Protein AF-E4XVL6-F1 (afdb_monomer_lite)

Secondary structure (DSSP, 8-state):
--GGGS---TT-TTHHHHHHHHHHHHHHHHHHHHTSTT-HHHHHHHHHHHHHHHHTSBTSTTBTTTTTT---GGGTS-----EEEE--GGGGGGTEEEEEETTTTEEEEEE-B---STTT--TTEEEEEETTEEEEEE-SS-TTEEEEEETTEEEEEEEE--

Sequence (162 aa):
MSLELLNFNLRCVDGDVGQLCADQCQTKLEECTSTCDGSPSCNSRCNGEWLDCLTVCPCYSGCPEGCQGCPNPICGDNSAKKHLFVIDERMGDYNKGMHWNSETEEIQFRNINYNYSWQYDIEDTCYAMMNGEHYLLGGWYNRNAVAKIEDCAVKKQDVVLE

Radius of gyration: 19.47 Å; chains: 1; bounding box: 43×32×52 Å

Foldseek 3Di:
DDPVVWQQQPPAPQSLLLVVQLVVLVVQLVVQVVPCPPPPVSNVVSVVSSSVSNCLGARTVVHVNGLVPRPDVSSVPPPPFDWDWADDVVCQVVQWIWTATPVVRDIDTDGAHAVDDPVSAQAPWDWDDDPNWIWTAAHPNGGFWIWTGDPSYTGTDPDTHD

Organism: Oikopleura dioica (NCBI:txid34765)

pLDDT: mean 83.89, std 11.56, range [39.34, 97.44]

Structure (mmCIF, N/CA/C/O backbone):
data_AF-E4XVL6-F1
#
_entry.id   AF-E4XVL6-F1
#
loop_
_atom_site.group_PDB
_atom_site.id
_atom_site.type_symbol
_atom_site.label_atom_id
_atom_site.label_alt_id
_atom_site.label_comp_id
_atom_site.label_asym_id
_atom_site.label_entity_id
_atom_site.label_seq_id
_atom_site.pdbx_PDB_ins_code
_atom_site.Cartn_x
_atom_site.Cartn_y
_atom_site.Cartn_z
_atom_site.occupancy
_atom_site.B_iso_or_equiv
_atom_site.auth_seq_id
_atom_site.auth_comp_id
_atom_site.auth_asym_id
_atom_site.auth_atom_id
_atom_site.pdbx_PDB_model_num
ATOM 1 N N . MET A 1 1 ? 4.893 -3.659 20.145 1.00 39.34 1 MET A N 1
ATOM 2 C CA . MET A 1 1 ? 4.074 -4.760 20.694 1.00 39.34 1 MET A CA 1
ATOM 3 C C . MET A 1 1 ? 3.732 -5.639 19.506 1.00 39.34 1 MET A C 1
ATOM 5 O O . MET A 1 1 ? 3.155 -5.110 18.567 1.00 39.34 1 MET A O 1
ATOM 9 N N . SER A 1 2 ? 4.275 -6.861 19.435 1.00 39.56 2 SER A N 1
ATOM 10 C CA . SER A 1 2 ? 4.248 -7.657 18.200 1.00 39.56 2 SER A CA 1
ATOM 11 C C . SER A 1 2 ? 2.824 -8.117 17.874 1.00 39.56 2 SER A C 1
ATOM 13 O O . SER A 1 2 ? 2.063 -8.504 18.760 1.00 39.56 2 SER A O 1
ATOM 15 N N . LEU A 1 3 ? 2.485 -8.086 16.584 1.00 45.97 3 LEU A N 1
ATOM 16 C CA . LEU A 1 3 ? 1.251 -8.626 15.996 1.00 45.97 3 LEU A CA 1
ATOM 17 C C . LEU A 1 3 ? 1.049 -10.135 16.260 1.00 45.97 3 LEU A C 1
ATOM 19 O O . LEU A 1 3 ? 0.000 -10.685 15.944 1.00 45.97 3 LEU A O 1
ATOM 23 N N . GLU A 1 4 ? 2.022 -10.807 16.878 1.00 48.47 4 GLU A N 1
ATOM 24 C CA . GLU A 1 4 ? 2.004 -12.242 17.178 1.00 48.47 4 GLU A CA 1
ATOM 25 C C . GLU A 1 4 ? 0.980 -12.632 18.259 1.00 48.47 4 GLU A C 1
ATOM 27 O O . GLU A 1 4 ? 0.633 -13.804 18.366 1.00 48.47 4 GLU A O 1
ATOM 32 N N . LEU A 1 5 ? 0.456 -11.680 19.043 1.00 47.47 5 LEU A N 1
ATOM 33 C CA . LEU A 1 5 ? -0.556 -11.961 20.077 1.00 47.47 5 LEU A CA 1
ATOM 34 C C . LEU A 1 5 ? -2.006 -11.923 19.566 1.00 47.47 5 LEU A C 1
ATOM 36 O O . LEU A 1 5 ? -2.922 -12.264 20.310 1.00 47.47 5 LEU A O 1
ATOM 40 N N . LEU A 1 6 ? -2.227 -11.536 18.309 1.00 57.97 6 LEU A N 1
ATOM 41 C CA . LEU A 1 6 ? -3.559 -11.304 17.747 1.00 57.97 6 LEU A CA 1
ATOM 42 C C . LEU A 1 6 ? -3.920 -12.286 16.628 1.00 57.97 6 LEU A C 1
ATOM 44 O O . LEU A 1 6 ? -4.647 -11.906 15.729 1.00 57.97 6 LEU A O 1
ATOM 48 N N . ASN A 1 7 ? -3.435 -13.537 16.684 1.00 68.25 7 ASN A N 1
ATOM 49 C CA . ASN A 1 7 ? -3.919 -14.702 15.911 1.00 68.25 7 ASN A CA 1
ATOM 50 C C . ASN A 1 7 ? -4.434 -14.402 14.486 1.00 68.25 7 ASN A C 1
ATOM 52 O O . ASN A 1 7 ? -5.458 -14.944 14.068 1.00 68.25 7 ASN A O 1
ATOM 56 N N . PHE A 1 8 ? -3.740 -13.540 13.742 1.00 75.12 8 PHE A N 1
ATOM 57 C CA . PHE A 1 8 ? -4.130 -13.218 12.381 1.00 75.12 8 PHE A CA 1
ATOM 58 C C . PHE A 1 8 ? -3.852 -14.435 11.506 1.00 75.12 8 PHE A C 1
ATOM 60 O O . PHE A 1 8 ? -2.713 -14.907 11.410 1.00 75.12 8 PHE A O 1
ATOM 67 N N . ASN A 1 9 ? -4.894 -14.974 10.881 1.00 73.69 9 ASN A N 1
ATOM 68 C CA . ASN A 1 9 ? -4.742 -16.121 10.006 1.00 73.69 9 ASN A CA 1
ATOM 69 C C . ASN A 1 9 ? -4.299 -15.664 8.610 1.00 73.69 9 ASN A C 1
ATOM 71 O O . ASN A 1 9 ? -5.123 -15.353 7.753 1.00 73.69 9 ASN A O 1
ATOM 75 N N . LEU A 1 10 ? -2.986 -15.714 8.361 1.00 67.75 10 LEU A N 1
ATOM 76 C CA . LEU A 1 10 ? -2.362 -15.352 7.079 1.00 67.75 10 LEU A CA 1
ATOM 77 C C . LEU A 1 10 ? -2.866 -16.182 5.873 1.00 67.75 10 LEU A C 1
ATOM 79 O O . LEU A 1 10 ? -2.568 -15.853 4.731 1.00 67.75 10 LEU A O 1
ATOM 83 N N . ARG A 1 11 ? -3.580 -17.292 6.109 1.00 78.81 11 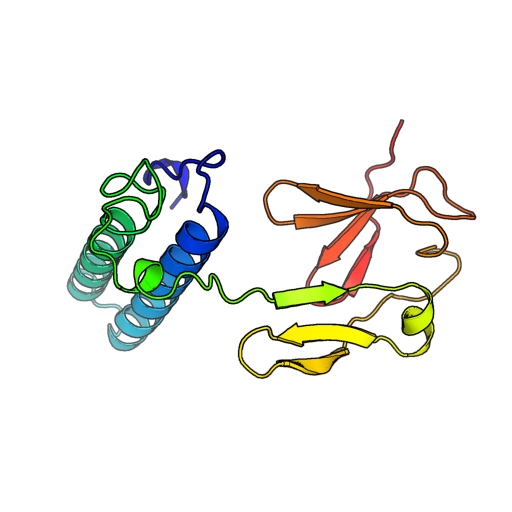ARG A N 1
ATOM 84 C CA . ARG A 1 11 ? -4.153 -18.168 5.069 1.00 78.81 11 ARG A CA 1
ATOM 85 C C . ARG A 1 11 ? -5.672 -18.046 4.943 1.00 78.81 11 ARG A C 1
ATOM 87 O O . ARG A 1 11 ? -6.287 -18.842 4.237 1.00 78.81 11 ARG A O 1
ATOM 94 N N . CYS A 1 12 ? -6.277 -17.110 5.661 1.00 84.31 12 CYS A N 1
ATOM 95 C CA . CYS A 1 12 ? -7.706 -16.858 5.605 1.00 84.31 12 CYS A CA 1
ATOM 96 C C . CYS A 1 12 ? -8.119 -16.305 4.235 1.00 84.31 12 CYS A C 1
ATOM 98 O O . CYS A 1 12 ? -7.386 -15.522 3.631 1.00 84.31 12 CYS A O 1
ATOM 100 N N . VAL A 1 13 ? -9.298 -16.713 3.755 1.00 84.00 13 VAL A N 1
ATOM 101 C CA . VAL A 1 13 ? -9.808 -16.347 2.423 1.00 84.00 13 VAL A CA 1
ATOM 102 C C . VAL A 1 13 ? -10.047 -14.842 2.271 1.00 84.00 13 VAL A C 1
ATOM 104 O O . VAL A 1 13 ? -9.772 -14.299 1.209 1.00 84.00 13 VAL A O 1
ATOM 107 N N . ASP A 1 14 ? -10.465 -14.179 3.351 1.00 85.88 14 ASP A N 1
ATOM 108 C CA . ASP A 1 14 ? -10.723 -12.735 3.410 1.00 85.88 14 ASP A CA 1
ATOM 109 C C . ASP A 1 14 ? -9.586 -11.994 4.136 1.00 85.88 14 ASP A C 1
ATOM 111 O O . ASP A 1 14 ? -9.817 -11.054 4.898 1.00 85.88 14 ASP A O 1
ATOM 115 N N . GLY A 1 15 ? -8.343 -12.465 3.980 1.00 83.12 15 GLY A N 1
ATOM 116 C CA . GLY A 1 15 ? -7.182 -11.912 4.685 1.00 83.12 15 GLY A CA 1
ATOM 117 C C . GLY A 1 15 ? -6.924 -10.434 4.374 1.00 83.12 15 GLY A C 1
ATOM 118 O O . GLY A 1 15 ? -6.510 -9.688 5.257 1.00 83.12 15 GLY A O 1
ATOM 119 N N . ASP A 1 16 ? -7.223 -9.991 3.152 1.00 79.25 16 ASP A N 1
ATOM 120 C CA . ASP A 1 16 ? -7.171 -8.587 2.731 1.00 79.25 16 ASP A CA 1
ATOM 121 C C . ASP A 1 16 ? -8.235 -7.730 3.437 1.00 79.25 16 ASP A C 1
ATOM 123 O O . ASP A 1 16 ? -7.929 -6.640 3.923 1.00 79.25 16 ASP A O 1
ATOM 127 N N . VAL A 1 17 ? -9.462 -8.241 3.576 1.00 84.06 17 VAL A N 1
ATOM 128 C CA . VAL A 1 17 ? -10.528 -7.604 4.367 1.00 84.06 17 VAL A CA 1
ATOM 129 C C . VAL A 1 17 ? -10.149 -7.553 5.848 1.00 84.06 17 VAL A C 1
ATOM 131 O O . VAL A 1 17 ? -10.335 -6.530 6.509 1.00 84.06 17 VAL A O 1
ATOM 134 N N . GLY A 1 18 ? -9.592 -8.645 6.375 1.00 87.69 18 GLY A N 1
ATOM 135 C CA . GLY A 1 18 ? -9.091 -8.723 7.743 1.00 87.69 18 GLY A CA 1
ATOM 136 C C . GLY A 1 18 ? -8.008 -7.683 8.022 1.00 87.69 18 GLY A C 1
ATOM 137 O O . GLY A 1 18 ? -8.088 -6.975 9.026 1.00 87.69 18 GLY A O 1
ATOM 138 N N . GLN A 1 19 ? -7.050 -7.524 7.104 1.00 84.19 19 GLN A N 1
ATOM 139 C CA . GLN A 1 19 ? -6.002 -6.509 7.211 1.00 84.19 19 GLN A CA 1
ATOM 140 C C . GLN A 1 19 ? -6.576 -5.089 7.134 1.00 84.19 19 GLN A C 1
ATOM 142 O O . GLN A 1 19 ? -6.239 -4.254 7.967 1.00 84.19 19 GLN A O 1
ATOM 147 N N . LEU A 1 20 ? -7.507 -4.824 6.211 1.00 84.00 20 LEU A N 1
ATOM 148 C CA . LEU A 1 20 ? -8.187 -3.528 6.128 1.00 84.00 20 LEU A CA 1
ATOM 149 C C . LEU A 1 20 ? -8.924 -3.185 7.434 1.00 84.00 20 LEU A C 1
ATOM 151 O O . LEU A 1 20 ? -8.908 -2.038 7.881 1.00 84.00 20 LEU A O 1
ATOM 155 N N . CYS A 1 21 ? -9.558 -4.175 8.066 1.00 89.56 21 CYS A N 1
ATOM 156 C CA . CYS A 1 21 ? -10.186 -4.015 9.376 1.00 89.56 21 CYS A CA 1
ATOM 157 C C . CYS A 1 21 ? -9.152 -3.676 10.461 1.00 89.56 21 CYS A C 1
ATOM 159 O O . CYS A 1 21 ? -9.366 -2.759 11.256 1.00 89.56 21 CYS 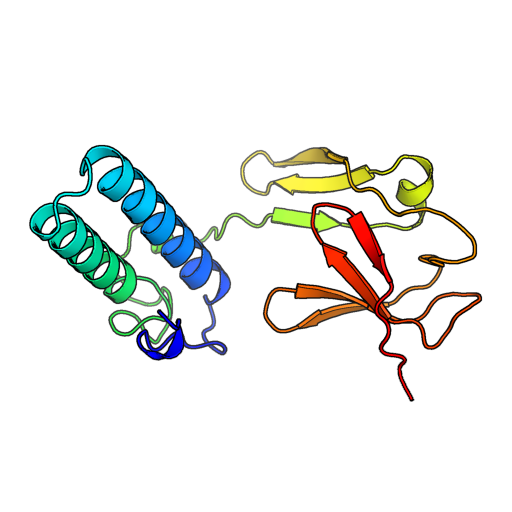A O 1
ATOM 161 N N . ALA A 1 22 ? -8.007 -4.363 10.459 1.00 90.00 22 ALA A N 1
ATOM 162 C CA . ALA A 1 22 ? -6.925 -4.114 11.403 1.00 90.00 22 ALA A CA 1
ATOM 163 C C . ALA A 1 22 ? -6.326 -2.708 11.262 1.00 90.00 22 ALA A C 1
ATOM 165 O O . ALA A 1 22 ? -6.101 -2.040 12.274 1.00 90.00 22 ALA A O 1
ATOM 166 N N . ASP A 1 23 ? -6.155 -2.227 10.031 1.00 84.50 23 ASP A N 1
ATOM 167 C CA . ASP A 1 23 ? -5.681 -0.873 9.749 1.00 84.50 23 ASP A CA 1
ATOM 168 C C . ASP A 1 23 ? -6.674 0.178 10.278 1.00 84.50 23 ASP A C 1
ATOM 170 O O . ASP A 1 23 ? -6.272 1.146 10.922 1.00 84.50 23 ASP A O 1
ATOM 174 N N . GLN A 1 24 ? -7.987 -0.042 10.119 1.00 88.75 24 GLN A N 1
ATOM 175 C CA . GLN A 1 24 ? -9.007 0.837 10.710 1.00 88.75 24 GLN A CA 1
ATOM 176 C C . GLN A 1 24 ? -8.978 0.827 12.245 1.00 88.75 24 GLN A C 1
ATOM 178 O O . GLN A 1 24 ? -9.170 1.871 12.874 1.00 88.75 24 GLN A O 1
ATOM 183 N N . CYS A 1 25 ? -8.744 -0.333 12.868 1.00 93.38 25 CYS A N 1
ATOM 184 C CA . CYS A 1 25 ? -8.559 -0.416 14.317 1.00 93.38 25 CYS A CA 1
ATOM 185 C C . CYS A 1 25 ? -7.307 0.358 14.760 1.00 93.38 25 CYS A C 1
ATOM 187 O O . CYS A 1 25 ? -7.345 1.048 15.779 1.00 93.38 25 CYS A O 1
ATOM 189 N N . GLN A 1 26 ? -6.220 0.284 13.989 1.00 91.62 26 GLN A N 1
ATOM 190 C CA . GLN A 1 26 ? -4.983 1.016 14.250 1.00 91.62 26 GLN A CA 1
ATOM 191 C C . GLN A 1 26 ? -5.180 2.536 14.139 1.00 91.62 26 GLN A C 1
ATOM 193 O O . GLN A 1 26 ? -4.781 3.263 15.046 1.00 91.62 26 GLN A O 1
ATOM 198 N N . THR A 1 27 ? -5.875 3.025 13.106 1.00 89.44 27 THR A N 1
ATOM 199 C CA . THR A 1 27 ? -6.217 4.455 12.989 1.00 89.44 27 THR A CA 1
ATOM 200 C C . THR A 1 27 ? -7.018 4.942 14.199 1.00 89.44 27 THR A C 1
ATOM 202 O O . THR A 1 27 ? -6.694 5.978 14.775 1.00 89.44 27 THR A O 1
ATOM 205 N N . LYS A 1 28 ? -8.009 4.169 14.666 1.00 93.94 28 LYS A N 1
ATOM 206 C CA . LYS A 1 28 ? -8.779 4.517 15.876 1.00 93.94 28 LYS A CA 1
ATOM 207 C C . LYS A 1 28 ? -7.914 4.559 17.136 1.00 93.94 28 LYS A C 1
ATOM 209 O O . LYS A 1 28 ? -8.132 5.411 17.997 1.00 93.94 28 LYS A O 1
ATOM 214 N N . LEU A 1 29 ? -6.940 3.655 17.262 1.00 95.44 29 LEU A N 1
ATOM 215 C CA . LEU A 1 29 ? -5.988 3.663 18.374 1.00 95.44 29 LEU A CA 1
ATOM 216 C C . LEU A 1 29 ? -5.143 4.942 18.366 1.00 95.44 29 LEU A C 1
ATOM 218 O O . LEU A 1 29 ? -4.974 5.575 19.409 1.00 95.44 29 LEU A O 1
ATOM 222 N N . GLU A 1 30 ? -4.628 5.336 17.204 1.00 93.12 30 GLU A N 1
ATOM 223 C CA . GLU A 1 30 ? -3.842 6.562 17.031 1.00 93.12 30 GLU A CA 1
ATOM 224 C C . GLU A 1 30 ? -4.671 7.808 17.352 1.00 93.12 30 GLU A C 1
ATOM 226 O O . GLU A 1 30 ? -4.241 8.656 18.135 1.00 93.12 30 GLU A O 1
ATOM 231 N N . GLU A 1 31 ? -5.903 7.878 16.846 1.00 94.94 31 GLU A N 1
ATOM 232 C CA . GLU A 1 31 ? -6.839 8.959 17.157 1.00 94.94 31 GLU A CA 1
ATOM 233 C C . GLU A 1 31 ? -7.136 9.027 18.662 1.00 94.94 31 GLU A C 1
ATOM 235 O O . GLU A 1 31 ? -7.003 10.090 19.271 1.00 94.94 31 GLU A O 1
ATOM 240 N N . CYS A 1 32 ? -7.456 7.894 19.295 1.00 96.75 32 CYS A N 1
ATOM 241 C CA . CYS A 1 32 ? -7.727 7.822 20.731 1.00 96.75 32 CYS A CA 1
ATOM 242 C C . CYS A 1 32 ? -6.519 8.283 21.555 1.00 96.75 32 CYS A C 1
ATOM 244 O O . CYS A 1 32 ? -6.637 9.163 22.412 1.00 96.75 32 CYS A O 1
ATOM 246 N N . THR A 1 33 ? -5.336 7.739 21.263 1.00 96.12 33 THR A N 1
ATOM 247 C CA . THR A 1 33 ? -4.108 8.038 22.015 1.00 96.12 33 THR A CA 1
ATOM 248 C C . THR A 1 33 ? -3.615 9.469 21.806 1.00 96.12 33 THR A C 1
ATOM 250 O O . THR A 1 33 ? -3.063 10.049 22.744 1.00 96.12 33 THR A O 1
ATOM 253 N N . SER A 1 34 ? -3.892 10.087 20.651 1.00 95.38 34 SER A N 1
ATOM 254 C CA . SER A 1 34 ? -3.567 11.498 20.384 1.00 95.38 34 SER A CA 1
ATOM 255 C C . SER A 1 34 ? -4.244 12.471 21.358 1.00 95.38 34 SER A C 1
ATOM 257 O O . SER A 1 34 ? -3.705 13.538 21.640 1.00 95.38 34 SER A O 1
ATOM 259 N N . THR A 1 35 ? -5.386 12.079 21.932 1.00 94.38 35 THR A N 1
ATOM 260 C CA . THR A 1 35 ? -6.161 12.881 22.896 1.00 94.38 35 THR A CA 1
ATOM 261 C C . THR A 1 35 ? -5.842 12.570 24.361 1.00 94.38 35 THR A C 1
ATOM 263 O O . THR A 1 35 ? -6.444 13.147 25.265 1.00 94.38 35 THR A O 1
ATOM 266 N N . CYS A 1 36 ? -4.914 11.644 24.626 1.00 94.38 36 CYS A N 1
ATOM 267 C CA . CYS A 1 36 ? -4.665 11.155 25.980 1.00 94.38 36 CYS A CA 1
ATOM 268 C C . CYS A 1 36 ? -3.731 12.035 26.823 1.00 94.38 36 CYS A C 1
ATOM 270 O O . CYS A 1 36 ? -3.611 11.762 28.018 1.00 94.38 36 CYS A O 1
ATOM 272 N N . ASP A 1 37 ? -3.037 13.024 26.247 1.00 91.38 37 ASP A N 1
ATOM 273 C CA . ASP A 1 37 ? -2.092 13.918 26.947 1.00 91.38 37 ASP A CA 1
ATOM 274 C C . ASP A 1 37 ? -1.110 13.180 27.888 1.00 91.38 37 ASP A C 1
ATOM 276 O O . ASP A 1 37 ? -0.782 13.628 28.987 1.00 91.38 37 ASP A O 1
ATOM 280 N N . GLY A 1 38 ? -0.661 11.985 27.484 1.00 86.75 38 GLY A N 1
ATOM 281 C CA . GLY A 1 38 ? 0.252 11.144 28.270 1.00 86.75 38 GLY A CA 1
ATOM 282 C C . GLY A 1 38 ? -0.382 10.396 29.453 1.00 86.75 38 GLY A C 1
ATOM 283 O O . GLY A 1 38 ? 0.331 9.720 30.192 1.00 86.75 38 GLY A O 1
ATOM 284 N N . SER A 1 39 ? -1.704 10.454 29.635 1.00 95.19 39 SER A N 1
ATOM 285 C CA . SER A 1 39 ? -2.420 9.729 30.691 1.00 95.19 39 SER A CA 1
ATOM 286 C C . SER A 1 39 ? -2.305 8.202 30.521 1.00 95.19 39 SER A C 1
ATOM 288 O O . SER A 1 39 ? -2.794 7.653 29.525 1.00 95.19 39 SER A O 1
ATOM 290 N N . PRO A 1 40 ? -1.718 7.463 31.485 1.00 92.38 40 PRO A N 1
ATOM 291 C CA . PRO A 1 40 ? -1.556 6.010 31.372 1.00 92.38 40 PRO A CA 1
ATOM 292 C C . PRO A 1 40 ? -2.883 5.242 31.361 1.00 92.38 40 PRO A C 1
ATOM 294 O O . PRO A 1 40 ? -3.014 4.231 30.669 1.00 92.38 40 PRO A O 1
ATOM 297 N N . SER A 1 41 ? -3.888 5.721 32.101 1.00 95.25 41 SER A N 1
ATOM 298 C CA . SER A 1 41 ? -5.217 5.100 32.137 1.00 95.25 41 SER A CA 1
ATOM 299 C C . SER A 1 41 ? -5.968 5.293 30.821 1.00 95.25 41 SER A C 1
ATOM 301 O O . SER A 1 41 ? -6.630 4.367 30.357 1.00 95.25 41 SER A O 1
ATOM 303 N N . CYS A 1 42 ? -5.808 6.455 30.182 1.00 96.69 42 CYS A N 1
ATOM 304 C CA . CYS A 1 42 ? -6.351 6.715 28.850 1.00 96.69 42 CYS A CA 1
ATOM 305 C C . CYS A 1 42 ? -5.717 5.791 27.808 1.00 96.69 42 CYS A C 1
ATOM 307 O O . CYS A 1 42 ? -6.434 5.073 27.117 1.00 96.69 42 CYS A O 1
ATOM 309 N N . ASN A 1 43 ? -4.382 5.717 27.780 1.00 94.31 43 ASN A N 1
ATOM 310 C CA . ASN A 1 43 ? -3.663 4.816 26.879 1.00 94.31 43 ASN A CA 1
ATOM 311 C C . ASN A 1 43 ? -4.090 3.357 27.070 1.00 94.31 43 ASN A C 1
ATOM 313 O O . ASN A 1 43 ? -4.315 2.646 26.096 1.00 94.31 43 ASN A O 1
ATOM 317 N N . SER A 1 44 ? -4.249 2.910 28.318 1.00 94.94 44 SER A N 1
ATOM 318 C CA . SER A 1 44 ? -4.693 1.542 28.613 1.00 94.94 44 SER A CA 1
ATOM 319 C C . SER A 1 44 ? -6.100 1.266 28.076 1.00 94.94 44 SER A C 1
ATOM 321 O O . SER A 1 44 ? -6.333 0.200 27.513 1.00 94.94 44 SER A O 1
ATOM 323 N N . ARG A 1 45 ? -7.025 2.231 28.189 1.00 97.06 45 ARG A N 1
ATOM 324 C CA . ARG A 1 45 ? -8.372 2.118 27.611 1.00 97.06 45 ARG A CA 1
ATOM 325 C C . ARG A 1 45 ? -8.330 2.055 26.085 1.00 97.06 45 ARG A C 1
ATOM 327 O O . ARG A 1 45 ? -8.933 1.147 25.530 1.00 97.06 45 ARG A O 1
ATOM 334 N N . CYS A 1 46 ? -7.585 2.947 25.429 1.00 97.44 46 CYS A N 1
ATOM 335 C CA . CYS A 1 46 ? -7.448 2.931 23.969 1.00 97.44 46 CYS A CA 1
ATOM 336 C C . CYS A 1 46 ? -6.886 1.590 23.467 1.00 97.44 46 CYS A C 1
ATOM 338 O O . CYS A 1 46 ? -7.367 1.048 22.479 1.00 97.44 46 CYS A O 1
ATOM 340 N N . ASN A 1 47 ? -5.903 1.016 24.173 1.00 94.81 47 ASN A N 1
ATOM 341 C CA . ASN A 1 47 ? -5.376 -0.311 23.844 1.00 94.81 47 ASN A CA 1
ATOM 342 C C . ASN A 1 47 ? -6.420 -1.422 24.043 1.00 94.81 47 ASN A C 1
ATOM 344 O O . ASN A 1 47 ? -6.468 -2.349 23.243 1.00 94.81 47 ASN A O 1
ATOM 348 N N . GLY A 1 48 ? -7.259 -1.336 25.080 1.00 95.69 48 GLY A N 1
ATOM 349 C CA . GLY A 1 48 ? -8.380 -2.262 25.271 1.00 95.69 48 GLY A CA 1
ATOM 350 C C . GLY A 1 48 ? -9.388 -2.194 24.121 1.00 95.69 48 GLY A C 1
ATOM 351 O O . GLY A 1 48 ? -9.702 -3.216 23.522 1.00 95.69 48 GLY A O 1
ATOM 352 N N . GLU A 1 49 ? -9.813 -0.986 23.748 1.00 96.12 49 GLU A N 1
ATOM 353 C CA . GLU A 1 49 ? -10.739 -0.759 22.627 1.00 96.12 49 GLU A CA 1
ATOM 354 C C . GLU A 1 49 ? -10.155 -1.229 21.285 1.00 96.12 49 GLU A C 1
ATOM 356 O O . GLU A 1 49 ? -10.869 -1.781 20.448 1.00 96.12 49 GLU A O 1
ATOM 361 N N . TRP A 1 50 ? -8.847 -1.056 21.087 1.00 95.38 50 TRP A N 1
ATOM 362 C CA . TRP A 1 50 ? -8.129 -1.581 19.928 1.00 95.38 50 TRP A CA 1
ATOM 363 C C . TRP A 1 50 ? -8.135 -3.114 19.880 1.00 95.38 50 TRP A C 1
ATOM 365 O O . TRP A 1 50 ? -8.427 -3.686 18.830 1.00 95.38 50 TRP A O 1
ATOM 375 N N . LEU A 1 51 ? -7.870 -3.787 21.006 1.00 94.31 51 LEU A N 1
ATOM 376 C CA . LEU A 1 51 ? -7.942 -5.249 21.088 1.00 94.31 51 LEU A CA 1
ATOM 377 C C . LEU A 1 51 ? -9.357 -5.750 20.790 1.00 94.31 51 LEU A C 1
ATOM 379 O O . LEU A 1 51 ? -9.520 -6.646 19.962 1.00 94.31 51 LEU A O 1
ATOM 383 N N . ASP A 1 52 ? -10.374 -5.140 21.400 1.00 94.00 52 ASP A N 1
ATOM 384 C CA . ASP A 1 52 ? -11.775 -5.492 21.161 1.00 94.00 52 ASP A CA 1
ATOM 385 C C . ASP A 1 52 ? -12.142 -5.312 19.678 1.00 94.00 52 ASP A C 1
ATOM 387 O O . ASP A 1 52 ? -12.754 -6.199 19.079 1.00 94.00 52 ASP A O 1
ATOM 391 N N . CYS A 1 53 ? -11.685 -4.221 19.052 1.00 94.25 53 CYS A N 1
ATOM 392 C CA . CYS A 1 53 ? -11.851 -3.969 17.620 1.00 94.25 53 CYS A CA 1
ATOM 393 C C . CYS A 1 53 ? -11.237 -5.085 16.762 1.00 94.25 53 CYS A C 1
ATOM 395 O O . CYS A 1 53 ? -11.904 -5.610 15.871 1.00 94.25 53 CYS A O 1
ATOM 397 N N . LEU A 1 54 ? -10.001 -5.496 17.059 1.00 92.94 54 LEU A N 1
ATOM 398 C CA . LEU A 1 54 ? -9.324 -6.543 16.296 1.00 92.94 54 LEU A CA 1
ATOM 399 C C . LEU A 1 54 ? -9.980 -7.911 16.457 1.00 92.94 54 LEU A C 1
ATOM 401 O O . LEU A 1 54 ? -10.061 -8.659 15.488 1.00 92.94 54 LEU A O 1
ATOM 405 N N . THR A 1 55 ? -10.472 -8.255 17.650 1.00 91.88 55 THR A N 1
ATOM 406 C CA . THR A 1 55 ? -11.084 -9.578 17.857 1.00 91.88 55 THR A CA 1
ATOM 407 C C . THR A 1 55 ? -12.290 -9.825 16.957 1.00 91.88 55 THR A C 1
ATOM 409 O O . THR A 1 55 ? -12.511 -10.962 16.555 1.00 91.88 55 THR A O 1
ATOM 412 N N . VAL A 1 56 ? -13.042 -8.783 16.595 1.00 92.06 56 VAL A N 1
ATOM 413 C CA . VAL A 1 56 ? -14.219 -8.899 15.721 1.00 92.06 56 VAL A CA 1
ATOM 414 C C . VAL A 1 56 ? -13.894 -8.716 14.238 1.00 92.06 56 VAL A C 1
ATOM 416 O O . VAL A 1 56 ? -14.808 -8.739 13.413 1.00 92.06 56 VAL A O 1
ATOM 419 N N . CYS A 1 57 ? -12.628 -8.511 13.870 1.00 92.62 57 CYS A N 1
ATOM 420 C CA . CYS A 1 57 ? -12.221 -8.438 12.472 1.00 92.62 57 CYS A CA 1
ATOM 421 C C . CYS A 1 57 ? -12.256 -9.825 11.800 1.00 92.62 57 CYS A C 1
ATOM 423 O O . CYS A 1 57 ? -11.943 -10.837 12.438 1.00 92.62 57 CYS A O 1
ATOM 425 N N . PRO A 1 58 ? -12.584 -9.899 10.498 1.00 91.62 58 PRO A N 1
ATOM 426 C CA . PRO A 1 58 ? -12.422 -11.118 9.707 1.00 91.62 58 PRO A CA 1
ATOM 427 C C . PRO A 1 58 ? -10.986 -11.626 9.788 1.00 91.62 58 PRO A C 1
ATOM 429 O O . PRO A 1 58 ? -10.050 -10.833 9.782 1.00 91.62 58 PRO A O 1
ATOM 432 N N . CYS A 1 59 ? -10.809 -12.941 9.855 1.00 91.38 59 CYS A N 1
ATOM 433 C CA . CYS A 1 59 ? -9.514 -13.617 9.966 1.00 91.38 59 CYS A CA 1
ATOM 434 C C . CYS A 1 59 ? -8.768 -13.413 11.299 1.00 91.38 59 CYS A C 1
ATOM 436 O O . CYS A 1 59 ? -7.626 -13.863 11.429 1.00 91.38 59 CYS A O 1
ATOM 438 N N . TYR A 1 60 ? -9.417 -12.793 12.290 1.00 92.06 60 TYR A N 1
ATOM 439 C CA . TYR A 1 60 ? -8.970 -12.729 13.683 1.00 92.06 60 TYR A CA 1
ATOM 440 C C . TYR A 1 60 ? -9.783 -13.691 14.563 1.00 92.06 60 TYR A C 1
ATOM 442 O O . TYR A 1 60 ? -10.630 -14.450 14.089 1.00 92.06 60 TYR A O 1
ATOM 450 N N . SER A 1 61 ? -9.512 -13.685 15.870 1.00 90.31 61 SER A N 1
ATOM 451 C CA . SER A 1 61 ? -10.015 -14.680 16.826 1.00 90.31 61 SER A CA 1
ATOM 452 C C . SER A 1 61 ? -11.541 -14.822 16.883 1.00 90.31 61 SER A C 1
ATOM 454 O O . SER A 1 61 ? -12.021 -15.926 17.137 1.00 90.31 61 SER A O 1
ATOM 456 N N . GLY A 1 62 ? -12.308 -13.755 16.651 1.00 89.62 62 GLY A N 1
ATOM 457 C CA . GLY A 1 62 ? -13.774 -13.787 16.634 1.00 89.62 62 GLY A CA 1
ATOM 458 C C . GLY A 1 62 ? -14.386 -14.179 15.288 1.00 89.62 62 GLY A C 1
ATOM 459 O O . GLY A 1 62 ? -15.551 -14.569 15.257 1.00 89.62 62 GLY A O 1
ATOM 460 N N . CYS A 1 63 ? -13.618 -14.126 14.196 1.00 91.81 63 CYS A N 1
ATOM 461 C CA . CYS A 1 63 ? -14.071 -14.475 12.848 1.00 91.81 63 CYS A CA 1
ATOM 462 C C . CYS A 1 63 ? -12.986 -15.243 12.062 1.00 91.81 63 CYS A C 1
ATOM 464 O O . CYS A 1 63 ? -12.494 -14.751 11.046 1.00 91.81 63 CYS A O 1
ATOM 466 N N . PRO A 1 64 ? -12.588 -16.455 12.496 1.00 89.69 64 PRO A N 1
ATOM 467 C CA . PRO A 1 64 ? -11.460 -17.182 11.900 1.00 89.69 64 PRO A CA 1
ATOM 468 C C . PRO A 1 64 ? -11.706 -17.646 10.455 1.00 89.69 64 PRO A C 1
ATOM 470 O O . PRO A 1 64 ? -10.748 -17.809 9.702 1.00 89.69 64 PRO A O 1
ATOM 473 N N . GLU A 1 65 ? -12.973 -17.811 10.063 1.00 89.00 65 GLU A N 1
ATOM 474 C CA . GLU A 1 65 ? -13.409 -18.185 8.705 1.00 89.00 65 GLU A CA 1
ATOM 475 C C . GLU A 1 65 ? -13.595 -16.962 7.784 1.00 89.00 65 GLU A C 1
ATOM 477 O O . GLU A 1 65 ? -14.298 -17.028 6.777 1.00 89.00 65 GLU A O 1
ATOM 482 N N . GLY A 1 66 ? -13.004 -15.819 8.145 1.00 88.88 66 GLY A N 1
ATOM 483 C CA . GLY A 1 66 ? -13.152 -14.578 7.395 1.00 88.88 66 GLY A CA 1
ATOM 484 C C . GLY A 1 66 ? -14.544 -13.979 7.565 1.00 88.88 66 GLY A C 1
ATOM 485 O O . GLY A 1 66 ? -15.064 -13.887 8.677 1.00 88.88 66 GLY A O 1
ATOM 486 N N . CYS A 1 67 ? -15.140 -13.540 6.465 1.00 90.19 67 CYS A N 1
ATOM 487 C CA . CYS A 1 67 ? -16.426 -12.860 6.453 1.00 90.19 67 CYS A CA 1
ATOM 488 C C . CYS A 1 67 ? -17.633 -13.797 6.486 1.00 90.19 67 CYS A C 1
ATOM 490 O O . CYS A 1 67 ? -18.758 -13.354 6.740 1.00 90.19 67 CYS A O 1
ATOM 492 N N . GLN A 1 68 ? -17.429 -15.100 6.296 1.00 89.50 68 GLN A N 1
ATOM 493 C CA . GLN A 1 68 ? -18.511 -16.070 6.355 1.00 89.50 68 GLN A CA 1
ATOM 494 C C . GLN A 1 68 ? -19.114 -16.140 7.769 1.00 89.50 68 GLN A C 1
ATOM 496 O O . GLN A 1 68 ? -18.544 -16.722 8.687 1.00 89.50 68 GLN A O 1
ATOM 501 N N . GLY A 1 69 ? -20.308 -15.563 7.940 1.00 85.88 69 GLY A N 1
ATOM 502 C CA . GLY A 1 69 ? -21.010 -15.536 9.228 1.00 85.88 69 GLY A CA 1
ATOM 503 C C . GLY A 1 69 ? -20.411 -14.567 10.254 1.00 85.88 69 GLY A C 1
ATOM 504 O O . GLY A 1 69 ? -20.820 -14.596 11.414 1.00 85.88 69 GLY A O 1
ATOM 505 N N . CYS A 1 70 ? -19.478 -13.705 9.844 1.00 89.38 70 CYS A N 1
ATOM 506 C CA . CYS A 1 70 ? -18.910 -12.677 10.705 1.00 89.38 70 CYS A CA 1
ATOM 507 C C . CYS A 1 70 ? -19.839 -11.450 10.742 1.00 89.38 70 CYS A C 1
ATOM 509 O O . CYS A 1 70 ? -20.152 -10.894 9.689 1.00 89.38 70 CYS A O 1
ATOM 511 N N . PRO A 1 71 ? -20.271 -10.973 11.924 1.00 87.06 71 PRO A N 1
ATOM 512 C CA . PRO A 1 71 ? -21.175 -9.827 12.046 1.00 87.06 71 PRO A CA 1
ATOM 513 C C . PRO A 1 71 ? -20.470 -8.470 11.863 1.00 87.06 71 PRO A C 1
ATOM 515 O O . PRO A 1 71 ? -21.039 -7.431 12.202 1.00 87.06 71 PRO A O 1
ATOM 518 N N . ASN A 1 72 ? -19.229 -8.457 11.370 1.00 87.94 72 ASN A N 1
ATOM 519 C CA . ASN A 1 72 ? -18.479 -7.228 11.164 1.00 87.94 72 ASN A CA 1
ATOM 520 C C . ASN A 1 72 ? -19.018 -6.473 9.933 1.00 87.94 72 ASN A C 1
ATOM 522 O O . ASN A 1 72 ? -19.126 -7.077 8.864 1.00 87.94 72 ASN A O 1
ATOM 526 N N . PRO A 1 73 ? -19.320 -5.163 10.035 1.00 86.69 73 PRO A N 1
ATOM 527 C CA . PRO A 1 73 ? -19.815 -4.366 8.911 1.00 86.69 73 PRO A CA 1
ATOM 528 C C . PRO A 1 73 ? -18.939 -4.426 7.657 1.00 86.69 73 PRO A C 1
ATOM 530 O O . PRO A 1 73 ? -19.471 -4.359 6.553 1.00 86.69 73 PRO A O 1
ATOM 533 N N . ILE A 1 74 ? -17.626 -4.622 7.814 1.00 85.50 74 ILE A N 1
ATOM 534 C CA . ILE A 1 74 ? -16.690 -4.748 6.690 1.00 85.50 74 ILE A CA 1
ATOM 535 C C . ILE A 1 74 ? -16.989 -5.962 5.789 1.00 85.50 74 ILE A C 1
ATOM 537 O O . ILE A 1 74 ? -16.535 -6.005 4.655 1.00 85.50 74 ILE A O 1
ATOM 541 N N . CYS A 1 75 ? -17.770 -6.928 6.284 1.00 85.31 75 CYS A N 1
ATOM 542 C CA . CYS A 1 75 ? -18.232 -8.102 5.543 1.00 85.31 75 CYS A CA 1
ATOM 543 C C . CYS A 1 75 ? -19.577 -7.910 4.838 1.00 85.31 75 CYS A C 1
ATOM 545 O O . CYS A 1 75 ? -19.943 -8.720 3.989 1.00 85.31 75 CYS A O 1
ATOM 547 N N . GLY A 1 76 ? -20.347 -6.881 5.210 1.00 72.56 76 GLY A N 1
ATOM 548 C CA . GLY A 1 76 ? -21.622 -6.554 4.561 1.00 72.56 76 GLY A CA 1
ATOM 549 C C . GLY A 1 76 ? -21.421 -5.964 3.167 1.00 72.56 76 GLY A C 1
ATOM 550 O O . GLY A 1 76 ? -22.240 -6.174 2.272 1.00 72.56 76 GLY A O 1
ATOM 551 N N . ASP A 1 77 ? -20.277 -5.318 2.972 1.00 63.31 77 ASP A N 1
ATOM 552 C CA . ASP A 1 77 ? -19.767 -4.945 1.670 1.00 63.31 77 ASP A CA 1
ATOM 553 C C . ASP A 1 77 ? -18.817 -6.062 1.219 1.00 63.31 77 ASP A C 1
ATOM 555 O O . ASP A 1 77 ? -17.657 -6.090 1.613 1.00 63.31 77 ASP A O 1
ATOM 559 N N . ASN A 1 78 ? -19.270 -6.981 0.355 1.00 49.66 78 ASN A N 1
ATOM 560 C CA . ASN A 1 78 ? -18.432 -7.991 -0.339 1.00 49.66 78 ASN A CA 1
ATOM 561 C C . ASN A 1 78 ? -17.350 -7.374 -1.266 1.00 49.66 78 ASN A C 1
ATOM 563 O O . ASN A 1 78 ? -16.896 -7.973 -2.243 1.00 49.66 78 ASN A O 1
ATOM 567 N N . SER A 1 79 ? -16.949 -6.146 -0.973 1.00 53.91 79 SER A N 1
ATOM 568 C CA . SER A 1 79 ? -15.933 -5.366 -1.630 1.00 53.91 79 SER A CA 1
ATOM 569 C C . SER A 1 79 ? -14.927 -5.000 -0.547 1.00 53.91 79 SER A C 1
ATOM 571 O O . SER A 1 79 ? -14.906 -3.868 -0.068 1.00 53.91 79 SER A O 1
ATOM 573 N N . ALA A 1 80 ? -14.021 -5.924 -0.205 1.00 55.47 80 ALA A N 1
ATOM 574 C CA . ALA A 1 80 ? -12.650 -5.472 0.022 1.00 55.47 80 ALA A CA 1
ATOM 575 C C . ALA A 1 80 ? -12.382 -4.520 -1.141 1.00 55.47 80 ALA A C 1
ATOM 577 O O . ALA A 1 80 ? -12.503 -4.948 -2.290 1.00 55.47 80 ALA A O 1
ATOM 578 N N . LYS A 1 81 ? -12.244 -3.221 -0.883 1.00 61.06 81 LYS A N 1
ATOM 579 C CA . LYS A 1 81 ? -12.120 -2.223 -1.943 1.00 61.06 81 LYS A CA 1
ATOM 580 C C . LYS A 1 81 ? -10.946 -2.669 -2.793 1.00 61.06 81 LYS A C 1
ATOM 582 O O . LYS A 1 81 ? -9.805 -2.661 -2.330 1.00 61.06 81 LYS A O 1
ATOM 587 N N . LYS A 1 82 ? -11.227 -3.179 -3.992 1.00 69.75 82 LYS A N 1
ATOM 588 C CA . LYS A 1 82 ? -10.218 -3.840 -4.811 1.00 69.75 82 LYS A CA 1
ATOM 589 C C . LYS A 1 82 ? -9.458 -2.731 -5.492 1.00 69.75 82 LYS A C 1
ATOM 591 O O . LYS A 1 82 ? -9.799 -2.279 -6.582 1.00 69.75 82 LYS A O 1
ATOM 596 N N . HIS A 1 83 ? -8.455 -2.239 -4.788 1.00 76.31 83 HIS A N 1
ATOM 597 C CA . HIS A 1 83 ? -7.478 -1.353 -5.367 1.00 76.31 83 HIS A CA 1
ATOM 598 C C . HIS A 1 83 ? -6.523 -2.210 -6.181 1.00 76.31 83 HIS A C 1
ATOM 600 O O . HIS A 1 83 ? -5.815 -3.055 -5.639 1.00 76.31 83 HIS A O 1
ATOM 606 N N . LEU A 1 84 ? -6.507 -1.994 -7.491 1.00 81.81 84 LEU A N 1
ATOM 607 C CA . LEU A 1 84 ? -5.452 -2.541 -8.323 1.00 81.81 84 LEU A CA 1
ATOM 608 C C . LEU A 1 84 ? -4.394 -1.457 -8.476 1.00 81.81 84 LEU A C 1
ATOM 610 O O . LEU A 1 84 ? -4.651 -0.411 -9.074 1.00 81.81 84 LEU A O 1
ATOM 614 N N . PHE A 1 85 ? -3.214 -1.701 -7.917 1.00 82.94 85 PHE A N 1
ATOM 615 C CA . PHE A 1 85 ? -2.047 -0.880 -8.190 1.00 82.94 85 PHE A CA 1
ATOM 616 C C . PHE A 1 85 ? -1.171 -1.598 -9.209 1.00 82.94 85 PHE A C 1
ATOM 618 O O . PHE A 1 85 ? -0.604 -2.650 -8.920 1.00 82.94 85 PHE A O 1
ATOM 625 N N . VAL A 1 86 ? -1.108 -1.049 -10.418 1.00 85.56 86 VAL A N 1
ATOM 626 C CA . VAL A 1 86 ? -0.278 -1.569 -11.501 1.00 85.56 86 VAL A CA 1
ATOM 627 C C . VAL A 1 86 ? 0.966 -0.714 -11.615 1.00 85.56 86 VAL A C 1
ATOM 629 O O . VAL A 1 86 ? 0.909 0.514 -11.737 1.00 85.56 86 VAL A O 1
ATOM 632 N N . ILE A 1 87 ? 2.090 -1.408 -11.593 1.00 82.44 87 ILE A N 1
ATOM 633 C CA . ILE A 1 87 ? 3.421 -0.861 -11.773 1.00 82.44 87 ILE A CA 1
ATOM 634 C C . ILE A 1 87 ? 3.898 -1.423 -13.090 1.00 82.44 87 ILE A C 1
ATOM 636 O O . ILE A 1 87 ? 3.949 -2.636 -13.272 1.00 82.44 87 ILE A O 1
ATOM 640 N N . ASP A 1 88 ? 4.139 -0.517 -14.017 1.00 79.12 88 ASP A N 1
ATOM 641 C CA . ASP A 1 88 ? 4.430 -0.823 -15.405 1.00 79.12 88 ASP A CA 1
ATOM 642 C C . ASP A 1 88 ? 5.718 -0.088 -15.755 1.00 79.12 88 ASP A C 1
ATOM 644 O O . ASP A 1 88 ? 5.813 1.126 -15.548 1.00 79.12 88 ASP A O 1
ATOM 648 N N . GLU A 1 89 ? 6.699 -0.817 -16.283 1.00 78.94 89 GLU A N 1
ATOM 649 C CA . GLU A 1 89 ? 7.967 -0.258 -16.756 1.00 78.94 89 GLU A CA 1
ATOM 650 C C . GLU A 1 89 ? 7.739 0.904 -17.732 1.00 78.94 89 GLU A C 1
ATOM 652 O O . GLU A 1 89 ? 8.456 1.902 -17.687 1.00 78.94 89 GLU A O 1
ATOM 657 N N . ARG A 1 90 ? 6.667 0.850 -18.538 1.00 82.25 90 ARG A N 1
ATOM 658 C CA . ARG A 1 90 ? 6.323 1.904 -19.505 1.00 82.25 90 ARG A CA 1
ATOM 659 C C . ARG A 1 90 ? 5.916 3.212 -18.840 1.00 82.25 90 ARG A C 1
ATOM 661 O O . ARG A 1 90 ? 5.979 4.270 -19.460 1.00 82.25 90 ARG A O 1
ATOM 668 N N . MET A 1 91 ? 5.484 3.148 -17.583 1.00 85.75 91 MET A N 1
ATOM 669 C CA . MET A 1 91 ? 5.172 4.319 -16.768 1.00 85.75 91 MET A CA 1
ATOM 670 C C . MET A 1 91 ? 6.381 4.794 -15.943 1.00 85.75 91 MET A C 1
ATOM 672 O O . MET A 1 91 ? 6.288 5.825 -15.264 1.00 85.75 91 MET A O 1
ATOM 676 N N . GLY A 1 92 ? 7.512 4.083 -16.043 1.00 82.75 92 GLY A N 1
ATOM 677 C CA . GLY A 1 92 ? 8.789 4.382 -15.400 1.00 82.75 92 GLY A CA 1
ATOM 678 C C . GLY A 1 92 ? 9.314 5.771 -15.737 1.00 82.75 92 GLY A C 1
ATOM 679 O O . GLY A 1 92 ? 9.577 6.564 -14.832 1.00 82.75 92 GLY A O 1
ATOM 680 N N . ASP A 1 93 ? 9.343 6.114 -17.027 1.00 83.19 93 ASP A N 1
ATOM 681 C CA . ASP A 1 93 ? 9.786 7.427 -17.526 1.00 83.19 93 ASP A CA 1
ATOM 682 C C . ASP A 1 93 ? 8.969 8.599 -16.960 1.00 83.19 93 ASP A C 1
ATOM 684 O O . ASP A 1 93 ? 9.455 9.726 -16.837 1.00 83.19 93 ASP A O 1
ATOM 688 N N . TYR A 1 94 ? 7.715 8.341 -16.587 1.00 88.12 94 TYR A N 1
ATOM 689 C CA . TYR A 1 94 ? 6.803 9.344 -16.043 1.00 88.12 94 TYR A CA 1
ATOM 690 C C . TYR A 1 94 ? 6.772 9.364 -14.513 1.00 88.12 94 TYR A C 1
ATOM 692 O O . TYR A 1 94 ? 6.124 10.237 -13.929 1.00 88.12 94 TYR A O 1
ATOM 700 N N . ASN A 1 95 ? 7.450 8.416 -13.858 1.00 90.62 95 ASN A N 1
ATOM 701 C CA . ASN A 1 95 ? 7.351 8.174 -12.423 1.00 90.62 95 ASN A CA 1
ATOM 702 C C . ASN A 1 95 ? 5.897 8.042 -11.944 1.00 90.62 95 ASN A C 1
ATOM 704 O O . ASN A 1 95 ? 5.469 8.678 -10.970 1.00 90.62 95 ASN A O 1
ATOM 708 N N . LYS A 1 96 ? 5.112 7.232 -12.670 1.00 91.62 96 LYS A N 1
ATOM 709 C CA . LYS A 1 96 ? 3.698 6.980 -12.367 1.00 91.62 96 LYS A CA 1
ATOM 710 C C . LYS A 1 96 ? 3.379 5.499 -12.180 1.00 91.62 96 LYS A C 1
ATOM 712 O O . LYS A 1 96 ? 3.877 4.641 -12.894 1.00 91.62 96 LYS A O 1
ATOM 717 N N . GLY A 1 97 ? 2.490 5.213 -11.239 1.00 89.44 97 GLY A N 1
ATOM 718 C CA . GLY A 1 97 ? 1.787 3.937 -11.124 1.00 89.44 97 GLY A CA 1
ATOM 719 C C . GLY A 1 97 ? 0.308 4.141 -11.421 1.00 89.44 97 GLY A C 1
ATOM 720 O O . GLY A 1 97 ? -0.248 5.205 -11.123 1.00 89.44 97 GLY A O 1
ATOM 721 N N . MET A 1 98 ? -0.331 3.141 -12.017 1.00 90.88 98 MET A N 1
ATOM 722 C CA . MET A 1 98 ? -1.767 3.169 -12.263 1.00 90.88 98 MET A CA 1
ATOM 723 C C . MET A 1 98 ? -2.493 2.627 -11.035 1.00 90.88 98 MET A C 1
ATOM 725 O O . MET A 1 98 ? -2.244 1.511 -10.594 1.00 90.88 98 MET A O 1
ATOM 729 N N . HIS A 1 99 ? -3.410 3.412 -10.489 1.00 89.12 99 HIS A N 1
ATOM 730 C CA . HIS A 1 99 ? -4.286 3.022 -9.395 1.00 89.12 99 HIS A CA 1
ATOM 731 C C . HIS A 1 99 ? -5.710 2.960 -9.922 1.00 89.12 99 HIS A C 1
ATOM 733 O O . HIS A 1 99 ? -6.276 3.984 -10.298 1.00 89.12 99 HIS A O 1
ATOM 739 N N . TRP A 1 100 ? -6.283 1.765 -9.961 1.00 89.00 100 TRP A N 1
ATOM 740 C CA . TRP A 1 100 ? -7.701 1.588 -10.229 1.00 89.00 100 TRP A CA 1
ATOM 741 C C . TRP A 1 100 ? -8.445 1.385 -8.916 1.00 89.00 100 TRP A C 1
ATOM 743 O O . TRP A 1 100 ? -8.045 0.566 -8.082 1.00 89.00 100 TRP A O 1
ATOM 753 N N . ASN A 1 101 ? -9.517 2.149 -8.737 1.00 80.75 101 ASN A N 1
ATOM 754 C CA . ASN A 1 101 ? -10.429 1.996 -7.618 1.00 80.75 101 ASN A CA 1
ATOM 755 C C . ASN A 1 101 ? -11.712 1.319 -8.104 1.00 80.75 101 ASN A C 1
ATOM 757 O O . ASN A 1 101 ? -12.465 1.904 -8.878 1.00 80.75 101 ASN A O 1
ATOM 761 N N . SER A 1 102 ? -11.986 0.114 -7.606 1.00 79.69 102 SER A N 1
ATOM 762 C CA . SER A 1 102 ? -13.221 -0.608 -7.914 1.00 79.69 102 SER A CA 1
ATOM 763 C C . SER A 1 102 ? -14.502 0.118 -7.492 1.00 79.69 102 SER A C 1
ATOM 765 O O . SER A 1 102 ? -15.556 -0.192 -8.025 1.00 79.69 102 SER A O 1
ATOM 767 N N . GLU A 1 103 ? -14.442 1.042 -6.525 1.00 71.81 103 GLU A N 1
ATOM 768 C CA . GLU A 1 103 ? -15.628 1.761 -6.031 1.00 71.81 103 GLU A CA 1
ATOM 769 C C . GLU A 1 103 ? -16.076 2.876 -6.971 1.00 71.81 103 GLU A C 1
ATOM 771 O O . GLU A 1 103 ? -17.266 3.060 -7.205 1.00 71.81 103 GLU A O 1
ATOM 776 N N . THR A 1 104 ? -15.118 3.653 -7.473 1.00 80.81 104 THR A N 1
ATOM 777 C CA . THR A 1 104 ? -15.400 4.781 -8.365 1.00 80.81 104 THR A CA 1
ATOM 778 C C . THR A 1 104 ? -15.303 4.384 -9.834 1.00 80.81 104 THR A C 1
ATOM 780 O O . THR A 1 104 ? -15.651 5.179 -10.699 1.00 80.81 104 THR A O 1
ATOM 783 N N . GLU A 1 105 ? -14.797 3.178 -10.113 1.00 82.12 105 GLU A N 1
ATOM 784 C CA . GLU A 1 105 ? -14.383 2.710 -11.439 1.00 82.12 105 GLU A CA 1
ATOM 785 C C . GLU A 1 105 ? -13.358 3.642 -12.114 1.00 82.12 105 GLU A C 1
ATOM 787 O O . GLU A 1 105 ? -13.118 3.569 -13.319 1.00 82.12 105 GLU A O 1
ATOM 792 N N . GLU A 1 106 ? -12.708 4.511 -11.337 1.00 87.50 106 GLU A N 1
ATOM 793 C CA . GLU A 1 106 ? -11.750 5.481 -11.848 1.00 87.50 106 GLU A CA 1
ATOM 794 C C . GLU A 1 106 ? -10.336 4.912 -11.879 1.00 87.50 106 GLU A C 1
ATOM 796 O O . GLU A 1 106 ? -9.889 4.195 -10.977 1.00 87.50 106 GLU A O 1
ATOM 801 N N . ILE A 1 107 ? -9.598 5.331 -12.904 1.00 89.75 107 ILE A N 1
ATOM 802 C CA . ILE A 1 107 ? -8.155 5.159 -12.992 1.00 89.75 107 ILE A CA 1
ATOM 803 C C . ILE A 1 107 ? -7.493 6.484 -12.633 1.00 89.75 107 ILE A C 1
ATOM 805 O O . ILE A 1 107 ? -7.731 7.512 -13.267 1.00 89.75 107 ILE A O 1
ATOM 809 N N . GLN A 1 108 ? -6.621 6.450 -11.632 1.00 91.50 108 GLN A N 1
ATOM 810 C CA . GLN A 1 108 ? -5.815 7.583 -11.208 1.00 91.50 108 GLN A CA 1
ATOM 811 C C . GLN A 1 108 ? -4.333 7.224 -11.318 1.00 91.50 108 GLN A C 1
ATOM 813 O O . GLN A 1 108 ? -3.920 6.111 -11.006 1.00 91.50 108 GLN A O 1
ATOM 818 N N . PHE A 1 109 ? -3.503 8.176 -11.742 1.00 90.38 109 PHE A N 1
ATOM 819 C CA . PHE A 1 109 ? -2.057 7.974 -11.807 1.00 90.38 109 PHE A CA 1
ATOM 820 C C . PHE A 1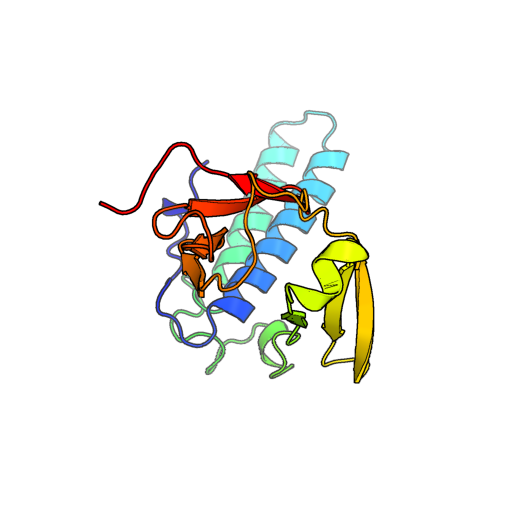 109 ? -1.399 8.548 -10.555 1.00 90.38 109 PHE A C 1
ATOM 822 O O . PHE A 1 109 ? -1.476 9.752 -10.293 1.00 90.38 109 PHE A O 1
ATOM 829 N N . ARG A 1 110 ? -0.755 7.686 -9.769 1.00 89.88 110 ARG A N 1
ATOM 830 C CA . ARG A 1 110 ? -0.036 8.064 -8.545 1.00 89.88 110 ARG A CA 1
ATOM 831 C C . ARG A 1 110 ? 1.443 8.222 -8.820 1.00 89.88 110 ARG A C 1
ATOM 833 O O . ARG A 1 110 ? 1.974 7.572 -9.711 1.00 89.88 110 ARG A O 1
ATOM 840 N N . ASN A 1 111 ? 2.098 9.094 -8.062 1.00 91.38 111 ASN A N 1
ATOM 841 C CA . ASN A 1 111 ? 3.548 9.221 -8.132 1.00 91.38 111 ASN A CA 1
ATOM 842 C C . ASN A 1 111 ? 4.188 7.967 -7.541 1.00 91.38 111 ASN A C 1
ATOM 844 O O . ASN A 1 111 ? 3.871 7.590 -6.416 1.00 91.38 111 ASN A O 1
ATOM 848 N N . ILE A 1 112 ? 5.104 7.371 -8.289 1.00 89.69 112 ILE A N 1
ATOM 849 C CA . ILE A 1 112 ? 6.028 6.362 -7.788 1.00 89.69 112 ILE A CA 1
ATOM 850 C C . ILE A 1 112 ? 7.379 6.640 -8.435 1.00 89.69 112 ILE A C 1
ATOM 852 O O . ILE A 1 112 ? 7.476 6.783 -9.651 1.00 89.69 112 ILE A O 1
ATOM 856 N N . ASN A 1 113 ? 8.413 6.800 -7.621 1.00 90.94 113 ASN A N 1
ATOM 857 C CA . ASN A 1 113 ? 9.749 7.049 -8.128 1.00 90.94 113 ASN A CA 1
ATOM 858 C C . ASN A 1 113 ? 10.405 5.714 -8.487 1.00 90.94 113 ASN A C 1
ATOM 860 O O . ASN A 1 113 ? 10.849 4.980 -7.607 1.00 90.94 113 ASN A O 1
ATOM 864 N N . TYR A 1 114 ? 10.498 5.400 -9.772 1.00 87.31 114 TYR A N 1
ATOM 865 C CA . TYR A 1 114 ? 11.136 4.163 -10.218 1.00 87.31 114 TYR A CA 1
ATOM 866 C C . TYR A 1 114 ? 12.661 4.196 -10.099 1.00 87.31 114 TYR A C 1
ATOM 868 O O . TYR A 1 114 ? 13.305 3.173 -10.317 1.00 87.31 114 TYR A O 1
ATOM 876 N N . ASN A 1 115 ? 13.249 5.362 -9.800 1.00 84.12 115 ASN A N 1
ATOM 877 C CA . ASN A 1 115 ? 14.688 5.596 -9.910 1.00 84.12 115 ASN A CA 1
ATOM 878 C C . ASN A 1 115 ? 15.226 5.122 -11.272 1.00 84.12 115 ASN A C 1
ATOM 880 O O . ASN A 1 115 ? 16.302 4.521 -11.360 1.00 84.12 115 ASN A O 1
ATOM 884 N N . TYR A 1 116 ? 14.436 5.381 -12.325 1.00 74.94 116 TYR A N 1
ATOM 885 C CA . TYR A 1 116 ? 14.629 4.809 -13.650 1.00 74.94 116 TYR A CA 1
ATOM 886 C C . TYR A 1 116 ? 16.046 5.065 -14.154 1.00 74.94 116 TYR A C 1
ATOM 888 O O . TYR A 1 116 ? 16.447 6.195 -14.442 1.00 74.94 116 TYR A O 1
ATOM 896 N N . SER A 1 117 ? 16.834 3.999 -14.186 1.00 74.06 117 SER A N 1
ATOM 897 C CA . SER A 1 117 ? 18.207 3.996 -14.661 1.00 74.06 117 SER A CA 1
ATOM 898 C C . SER A 1 117 ? 18.696 2.559 -14.801 1.00 74.06 117 SER A C 1
ATOM 900 O O . SER A 1 117 ? 18.188 1.639 -14.160 1.00 74.06 117 SER A O 1
ATOM 902 N N . TRP A 1 118 ? 19.774 2.403 -15.561 1.00 68.25 118 TRP A N 1
ATOM 903 C CA . TRP A 1 118 ? 20.545 1.171 -15.756 1.00 68.25 118 TRP A CA 1
ATOM 904 C C . TRP A 1 118 ? 20.902 0.424 -14.454 1.00 68.25 118 TRP A C 1
ATOM 906 O O . TRP A 1 118 ? 21.197 -0.766 -14.484 1.00 68.25 118 TRP A O 1
ATOM 916 N N . GLN A 1 119 ? 20.941 1.126 -13.314 1.00 65.62 119 GLN A N 1
ATOM 917 C CA . GLN A 1 119 ? 21.305 0.555 -12.012 1.00 65.62 119 GLN A CA 1
ATOM 918 C C . GLN A 1 119 ? 20.126 -0.111 -11.286 1.00 65.62 119 GLN A C 1
ATOM 920 O O . GLN A 1 119 ? 20.350 -1.040 -10.501 1.00 65.62 119 GLN A O 1
ATOM 925 N N . TYR A 1 120 ? 18.908 0.386 -11.529 1.00 69.44 120 TYR A N 1
ATOM 926 C CA . TYR A 1 120 ? 17.666 -0.081 -10.905 1.00 69.44 120 TYR A CA 1
ATOM 927 C C . TYR A 1 120 ? 16.899 -1.052 -11.801 1.00 69.44 120 TYR A C 1
ATOM 929 O O . TYR A 1 120 ? 16.199 -1.897 -11.260 1.00 69.44 120 TYR A O 1
ATOM 937 N N . ASP A 1 121 ? 17.092 -0.955 -13.124 1.00 76.44 121 ASP A N 1
ATOM 938 C CA . ASP A 1 121 ? 16.788 -1.991 -14.120 1.00 76.44 121 ASP A CA 1
ATOM 939 C C . ASP A 1 121 ? 15.446 -2.693 -13.909 1.00 76.44 121 ASP A C 1
ATOM 941 O O . ASP A 1 121 ? 15.355 -3.893 -13.670 1.00 76.44 121 ASP A O 1
ATOM 945 N N . ILE A 1 122 ? 14.397 -1.877 -13.952 1.00 80.31 122 ILE A N 1
ATOM 946 C CA . ILE A 1 122 ? 13.019 -2.324 -13.763 1.00 80.31 122 ILE A CA 1
ATOM 947 C C . ILE A 1 122 ? 12.437 -3.007 -15.013 1.00 80.31 122 ILE A C 1
ATOM 949 O O . ILE A 1 122 ? 11.350 -3.577 -14.928 1.00 80.31 122 ILE A O 1
ATOM 953 N N . GLU A 1 123 ? 13.136 -2.911 -16.150 1.00 83.19 123 GLU A N 1
ATOM 954 C CA . GLU A 1 123 ? 12.737 -3.506 -17.427 1.00 83.19 123 GLU A CA 1
ATOM 955 C C . GLU A 1 123 ? 12.770 -5.034 -17.321 1.00 83.19 123 GLU A C 1
ATOM 957 O O . GLU A 1 123 ? 13.741 -5.594 -16.810 1.00 83.19 123 GLU A O 1
ATOM 962 N N . ASP A 1 124 ? 11.730 -5.715 -17.805 1.00 85.94 124 ASP A N 1
ATOM 963 C CA . ASP A 1 124 ? 11.610 -7.182 -17.734 1.00 85.94 124 ASP A CA 1
ATOM 964 C C . ASP A 1 124 ? 11.735 -7.750 -16.301 1.00 85.94 124 ASP A C 1
ATOM 966 O O . ASP A 1 124 ? 12.223 -8.864 -16.073 1.00 85.94 124 ASP A O 1
ATOM 970 N N . THR A 1 125 ? 11.269 -6.993 -15.303 1.00 87.75 125 THR A N 1
ATOM 971 C CA . THR A 1 125 ? 11.176 -7.486 -13.923 1.00 87.75 125 THR A CA 1
ATOM 972 C C . THR A 1 125 ? 9.925 -8.327 -13.688 1.00 87.75 125 THR A C 1
ATOM 974 O O . THR A 1 125 ? 8.835 -8.062 -14.195 1.00 87.75 125 THR A O 1
ATOM 977 N N . CYS A 1 126 ? 10.066 -9.344 -12.843 1.00 88.56 126 CYS A N 1
ATOM 978 C CA . CYS A 1 126 ? 8.944 -10.089 -12.291 1.00 88.56 126 CYS A CA 1
ATOM 979 C C . CYS A 1 126 ? 8.443 -9.414 -11.013 1.00 88.56 126 CYS A C 1
ATOM 981 O O . CYS A 1 126 ? 9.235 -9.000 -10.169 1.00 88.56 126 CYS A O 1
ATOM 983 N N . TYR A 1 127 ? 7.127 -9.380 -10.821 1.00 86.50 127 TYR A N 1
ATOM 984 C CA . TYR A 1 127 ? 6.516 -8.906 -9.583 1.00 86.50 127 TYR A CA 1
ATOM 985 C C . TYR A 1 127 ? 6.218 -10.062 -8.620 1.00 86.50 127 TYR A C 1
ATOM 987 O O . TYR A 1 127 ? 5.713 -11.109 -9.031 1.00 86.50 127 TYR A O 1
ATOM 995 N N . ALA A 1 128 ? 6.469 -9.849 -7.328 1.00 85.88 128 ALA A N 1
ATOM 996 C CA . ALA A 1 128 ? 6.041 -10.747 -6.261 1.00 85.88 128 ALA A CA 1
ATOM 997 C C . ALA A 1 128 ? 5.595 -9.963 -5.020 1.00 85.88 128 ALA A C 1
ATOM 999 O O . ALA A 1 128 ? 6.165 -8.927 -4.683 1.00 85.88 128 ALA A O 1
ATOM 1000 N N . MET A 1 129 ? 4.603 -10.491 -4.303 1.00 80.12 129 MET A N 1
ATOM 1001 C CA . MET A 1 129 ? 4.234 -10.009 -2.973 1.00 80.12 129 MET A CA 1
ATOM 1002 C C . MET A 1 129 ? 4.658 -11.042 -1.932 1.00 80.12 129 MET A C 1
ATOM 1004 O O . MET A 1 129 ? 4.339 -12.224 -2.064 1.00 80.12 129 MET A O 1
ATOM 1008 N N . MET A 1 130 ? 5.364 -10.603 -0.892 1.00 78.12 130 MET A N 1
ATOM 1009 C CA . MET A 1 130 ? 5.807 -11.467 0.202 1.00 78.12 130 MET A CA 1
ATOM 1010 C C . MET A 1 130 ? 5.743 -10.689 1.515 1.00 78.12 130 MET A C 1
ATOM 1012 O O . MET A 1 130 ? 6.315 -9.610 1.616 1.00 78.12 130 MET A O 1
ATOM 1016 N N . ASN A 1 131 ? 5.044 -11.231 2.519 1.00 76.50 131 ASN A N 1
ATOM 1017 C CA . ASN A 1 131 ? 4.860 -10.607 3.840 1.00 76.50 131 ASN A CA 1
ATOM 1018 C C . ASN A 1 131 ? 4.339 -9.156 3.789 1.00 76.50 131 ASN A C 1
ATOM 1020 O O . ASN A 1 131 ? 4.781 -8.309 4.558 1.00 76.50 131 ASN A O 1
ATOM 1024 N N . GLY A 1 132 ? 3.419 -8.861 2.866 1.00 72.06 132 GLY A N 1
ATOM 1025 C CA . GLY A 1 132 ? 2.858 -7.514 2.687 1.00 72.06 132 GLY A CA 1
ATOM 1026 C C . GLY A 1 132 ? 3.789 -6.521 1.984 1.00 72.06 132 GLY A C 1
ATOM 1027 O O . GLY A 1 132 ? 3.398 -5.386 1.736 1.00 72.06 132 GLY A O 1
ATOM 1028 N N . GLU A 1 133 ? 4.999 -6.935 1.615 1.00 81.56 133 GLU A N 1
ATOM 1029 C CA . GLU A 1 133 ? 5.931 -6.114 0.853 1.00 81.56 133 GLU A CA 1
ATOM 1030 C C . GLU A 1 133 ? 5.878 -6.469 -0.638 1.00 81.56 133 GLU A C 1
ATOM 1032 O O . GLU A 1 133 ? 5.682 -7.625 -1.032 1.00 81.56 133 GLU A O 1
ATOM 1037 N N . HIS A 1 134 ? 6.082 -5.456 -1.476 1.00 85.75 134 HIS A N 1
ATOM 1038 C CA . HIS A 1 134 ? 6.085 -5.577 -2.928 1.00 85.75 134 HIS A CA 1
ATOM 1039 C C . HIS A 1 134 ? 7.520 -5.668 -3.443 1.00 85.75 134 HIS A C 1
ATOM 1041 O O . HIS A 1 134 ? 8.325 -4.769 -3.191 1.00 85.75 134 HIS A O 1
ATOM 1047 N N . TYR A 1 135 ? 7.811 -6.715 -4.205 1.00 88.38 135 TYR A N 1
ATOM 1048 C CA . TYR A 1 135 ? 9.125 -7.000 -4.762 1.00 88.38 135 TYR A CA 1
ATOM 1049 C C . TYR A 1 135 ? 9.101 -6.963 -6.286 1.00 88.38 135 TYR A C 1
ATOM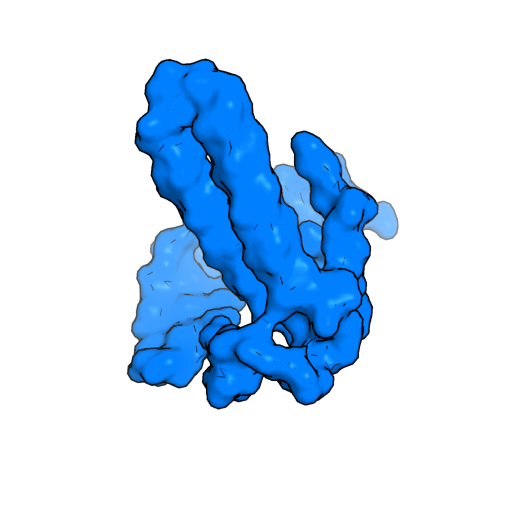 1051 O O . TYR A 1 135 ? 8.156 -7.434 -6.920 1.00 88.38 135 TYR A O 1
ATOM 1059 N N . LEU A 1 136 ? 10.188 -6.446 -6.849 1.00 89.25 136 LEU A N 1
ATOM 1060 C CA . LEU A 1 136 ? 10.550 -6.552 -8.255 1.00 89.25 136 LEU A CA 1
ATOM 1061 C C . LEU A 1 136 ? 11.823 -7.399 -8.333 1.00 89.25 136 LEU A C 1
ATOM 1063 O O . LEU A 1 136 ? 12.800 -7.125 -7.633 1.00 89.25 136 LEU A O 1
ATOM 1067 N N . LEU A 1 137 ? 11.782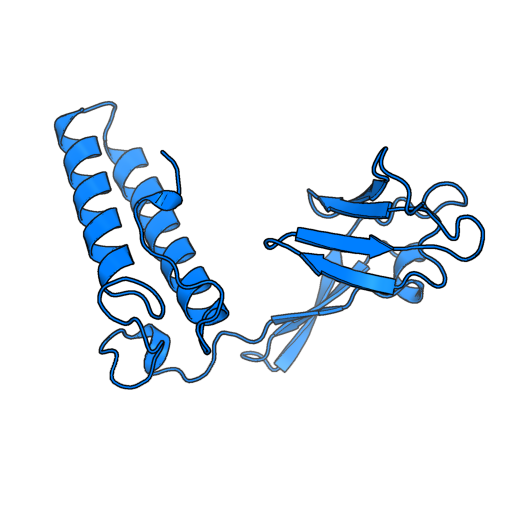 -8.463 -9.124 1.00 89.62 137 LEU A N 1
ATOM 1068 C CA . LEU A 1 137 ? 12.820 -9.485 -9.196 1.00 89.62 137 LEU A CA 1
ATOM 1069 C C . LEU A 1 137 ? 13.363 -9.576 -10.619 1.00 89.62 137 LEU A C 1
ATOM 1071 O O . LEU A 1 137 ? 12.598 -9.692 -11.576 1.00 89.62 137 LEU A O 1
ATOM 1075 N N . GLY A 1 138 ? 14.683 -9.588 -10.737 1.00 87.50 138 GLY A N 1
ATOM 1076 C CA . GLY A 1 138 ? 15.383 -9.621 -12.010 1.00 87.50 138 GLY A CA 1
ATOM 1077 C C . GLY A 1 138 ? 15.544 -8.240 -12.633 1.00 87.50 138 GLY A C 1
ATOM 1078 O O . GLY A 1 138 ? 15.751 -7.259 -11.924 1.00 87.50 138 GLY A O 1
ATOM 1079 N N . GLY A 1 139 ? 15.507 -8.205 -13.959 1.00 86.94 139 GLY A N 1
ATOM 1080 C CA . GLY A 1 139 ? 15.858 -7.046 -14.771 1.00 86.94 139 GLY A CA 1
ATOM 1081 C C . GLY A 1 139 ? 16.559 -7.493 -16.052 1.00 86.94 139 GLY A C 1
ATOM 1082 O O . GLY A 1 139 ? 17.254 -8.521 -16.058 1.00 86.94 139 GLY A O 1
ATOM 1083 N N . TRP A 1 140 ? 16.393 -6.745 -17.140 1.00 87.62 140 TRP A N 1
ATOM 1084 C CA . TRP A 1 140 ? 17.007 -7.068 -18.430 1.00 87.62 140 TRP A CA 1
ATOM 1085 C C . TRP A 1 140 ? 18.540 -7.172 -18.337 1.00 87.62 140 TRP A C 1
ATOM 1087 O O . TRP A 1 140 ? 19.139 -8.142 -18.822 1.00 87.62 140 TRP A O 1
ATOM 1097 N N . TYR A 1 141 ? 19.183 -6.207 -17.672 1.00 85.75 141 TYR A N 1
ATOM 1098 C CA . TYR A 1 141 ? 20.637 -6.140 -17.482 1.00 85.75 141 TYR A CA 1
ATOM 1099 C C . TYR A 1 141 ? 21.120 -6.822 -16.187 1.00 85.75 141 TYR A C 1
ATOM 1101 O O . TYR A 1 141 ? 22.262 -7.277 -16.115 1.00 85.75 141 TYR A O 1
ATOM 1109 N N . ASN A 1 142 ? 20.265 -6.927 -15.172 1.00 85.56 142 ASN A N 1
ATOM 1110 C CA . ASN A 1 142 ? 20.557 -7.367 -13.813 1.00 85.56 142 ASN A CA 1
ATOM 1111 C C . ASN A 1 142 ? 19.585 -8.478 -13.399 1.00 85.56 142 ASN A C 1
ATOM 1113 O O . ASN A 1 142 ? 18.801 -8.340 -12.464 1.00 85.56 142 ASN A O 1
ATOM 1117 N N . ARG A 1 143 ? 19.693 -9.633 -14.057 1.00 87.25 143 ARG A N 1
ATOM 1118 C CA . ARG A 1 143 ? 18.775 -10.779 -13.898 1.00 87.25 143 ARG A CA 1
ATOM 1119 C C . ARG A 1 143 ? 18.616 -11.331 -12.476 1.00 87.25 143 ARG A C 1
ATOM 1121 O O . ARG A 1 143 ? 17.648 -12.037 -12.221 1.00 87.25 143 ARG A O 1
ATOM 1128 N N . ASN A 1 144 ? 19.534 -11.007 -11.567 1.00 87.38 144 ASN A N 1
ATOM 1129 C CA . ASN A 1 144 ? 19.520 -11.471 -10.177 1.00 87.38 144 ASN A CA 1
ATOM 1130 C C . ASN A 1 144 ? 19.211 -10.344 -9.177 1.00 87.38 144 ASN A C 1
ATOM 1132 O O . ASN A 1 144 ? 19.341 -10.544 -7.967 1.00 87.38 144 ASN A O 1
ATOM 1136 N N . ALA A 1 145 ? 18.861 -9.146 -9.657 1.00 86.69 145 ALA A N 1
ATOM 1137 C CA . ALA A 1 145 ? 18.537 -8.030 -8.785 1.00 86.69 145 ALA A CA 1
ATOM 1138 C C . ALA A 1 145 ? 17.240 -8.292 -8.016 1.00 86.69 145 ALA A C 1
ATOM 1140 O O . ALA A 1 145 ? 16.290 -8.891 -8.517 1.00 86.69 145 ALA A O 1
ATOM 1141 N N . VAL A 1 146 ? 17.214 -7.802 -6.783 1.00 89.25 146 VAL A N 1
ATOM 1142 C CA . VAL A 1 146 ? 16.008 -7.711 -5.971 1.00 89.25 146 VAL A CA 1
ATOM 1143 C C . VAL A 1 146 ? 15.793 -6.237 -5.679 1.00 89.25 146 VAL A C 1
ATOM 1145 O O . VAL A 1 146 ? 16.702 -5.546 -5.219 1.00 89.25 146 VAL A O 1
ATOM 1148 N N . ALA A 1 147 ? 14.594 -5.744 -5.937 1.00 89.56 147 ALA A N 1
ATOM 1149 C CA . ALA A 1 147 ? 14.154 -4.425 -5.524 1.00 89.56 147 ALA A CA 1
ATOM 1150 C C . ALA A 1 147 ? 12.831 -4.537 -4.769 1.00 89.56 147 ALA A C 1
ATOM 1152 O O . ALA A 1 147 ? 12.059 -5.475 -4.963 1.00 89.56 147 ALA A O 1
ATOM 1153 N N . LYS A 1 148 ? 12.577 -3.573 -3.889 1.00 90.75 148 LYS A N 1
ATOM 1154 C CA . LYS A 1 148 ? 11.306 -3.416 -3.188 1.00 90.75 148 LYS A CA 1
ATOM 1155 C C . LYS A 1 148 ? 10.698 -2.067 -3.501 1.00 90.75 148 LYS A C 1
ATOM 1157 O O . LYS A 1 148 ? 11.404 -1.130 -3.873 1.00 90.75 148 LYS A O 1
ATOM 1162 N N . ILE A 1 149 ? 9.398 -1.965 -3.280 1.00 88.44 149 ILE A N 1
ATOM 1163 C CA . ILE A 1 149 ? 8.713 -0.679 -3.246 1.00 88.44 149 ILE A CA 1
ATOM 1164 C C . ILE A 1 149 ? 8.605 -0.246 -1.799 1.00 88.44 149 ILE A C 1
ATOM 1166 O O . ILE A 1 149 ? 7.937 -0.895 -0.999 1.00 88.44 149 ILE A O 1
ATOM 1170 N N . GLU A 1 150 ? 9.250 0.866 -1.487 1.00 88.88 150 GLU A N 1
ATOM 1171 C CA . GLU A 1 150 ? 9.274 1.449 -0.154 1.00 88.88 150 GLU A CA 1
ATOM 1172 C C . GLU A 1 150 ? 9.177 2.969 -0.294 1.00 88.88 150 GLU A C 1
ATOM 1174 O O . GLU A 1 150 ? 9.831 3.556 -1.159 1.00 88.88 150 GLU A O 1
ATOM 1179 N N . ASP A 1 151 ? 8.340 3.613 0.520 1.00 88.19 151 ASP A N 1
ATOM 1180 C CA . ASP A 1 151 ? 8.110 5.066 0.482 1.00 88.19 151 ASP A CA 1
ATOM 1181 C C . ASP A 1 151 ? 7.743 5.602 -0.916 1.00 88.19 151 ASP A C 1
ATOM 1183 O O . ASP A 1 151 ? 8.214 6.655 -1.348 1.00 88.19 151 ASP A O 1
ATOM 1187 N N . CYS A 1 152 ? 6.909 4.860 -1.654 1.00 87.81 152 CYS A N 1
ATOM 1188 C CA . CYS A 1 152 ? 6.541 5.173 -3.041 1.00 87.81 152 CYS A CA 1
ATOM 1189 C C . CYS A 1 152 ? 7.751 5.271 -3.994 1.00 87.81 152 CYS A C 1
ATOM 1191 O O . CYS A 1 152 ? 7.713 6.025 -4.969 1.00 87.81 152 CYS A O 1
ATOM 1193 N N . ALA A 1 153 ? 8.819 4.512 -3.739 1.00 89.56 153 ALA A N 1
ATOM 1194 C CA . ALA A 1 153 ? 9.984 4.431 -4.609 1.00 89.56 153 ALA A CA 1
ATOM 1195 C C . ALA A 1 153 ? 10.481 2.991 -4.782 1.00 89.56 153 ALA A C 1
ATOM 1197 O O . ALA A 1 153 ? 10.403 2.179 -3.861 1.00 89.56 153 ALA A O 1
ATOM 1198 N N . VAL A 1 154 ? 11.037 2.683 -5.954 1.00 89.06 154 VAL A N 1
ATOM 1199 C CA . VAL A 1 154 ? 11.747 1.424 -6.202 1.00 89.06 154 VAL A CA 1
ATOM 1200 C C . VAL 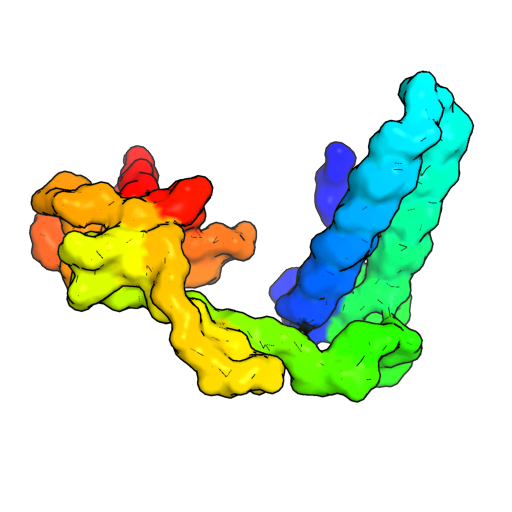A 1 154 ? 13.142 1.528 -5.594 1.00 89.06 154 VAL A C 1
ATOM 1202 O O . VAL A 1 154 ? 13.955 2.356 -6.009 1.00 89.06 154 VAL A O 1
ATOM 1205 N N . LYS A 1 155 ? 13.430 0.684 -4.604 1.00 90.50 155 LYS A N 1
ATOM 1206 C CA . LYS A 1 155 ? 14.715 0.630 -3.905 1.00 90.50 155 LYS A CA 1
ATOM 1207 C C . LYS A 1 155 ? 15.348 -0.744 -4.075 1.00 90.50 155 LYS A C 1
ATOM 1209 O O . LYS A 1 155 ? 14.779 -1.761 -3.669 1.00 90.50 155 LYS A O 1
ATOM 1214 N N . LYS A 1 156 ? 16.545 -0.774 -4.662 1.00 88.19 156 LYS A N 1
ATOM 1215 C CA . LYS A 1 156 ? 17.346 -1.994 -4.788 1.00 88.19 156 LYS A CA 1
ATOM 1216 C C . LYS A 1 156 ? 17.717 -2.522 -3.403 1.00 88.19 156 LYS A C 1
ATOM 1218 O O . LYS A 1 156 ? 17.978 -1.743 -2.492 1.00 88.19 156 LYS A O 1
ATOM 1223 N N . GLN A 1 157 ? 17.708 -3.835 -3.261 1.00 89.50 157 GLN A N 1
ATOM 1224 C CA . GLN A 1 157 ? 18.100 -4.530 -2.048 1.00 89.50 157 GLN A CA 1
ATOM 1225 C C . GLN A 1 157 ? 19.525 -5.057 -2.208 1.00 89.50 157 GLN A C 1
ATOM 1227 O O . GLN A 1 157 ? 19.932 -5.442 -3.304 1.00 89.50 157 GLN A O 1
ATOM 1232 N N . ASP A 1 158 ? 20.263 -5.130 -1.103 1.00 84.00 158 ASP A N 1
ATOM 1233 C CA . ASP A 1 158 ? 21.614 -5.711 -1.083 1.00 84.00 158 ASP A CA 1
ATOM 1234 C C . ASP A 1 158 ? 21.604 -7.249 -1.200 1.00 84.00 158 ASP A C 1
ATOM 1236 O O . ASP A 1 158 ? 22.652 -7.891 -1.243 1.00 84.00 158 ASP A O 1
ATOM 1240 N N . VAL A 1 159 ? 20.413 -7.849 -1.266 1.00 76.69 159 VAL A N 1
ATOM 1241 C CA . VAL A 1 159 ? 20.198 -9.278 -1.495 1.00 76.69 159 VAL A CA 1
ATOM 1242 C C . VAL A 1 159 ? 20.093 -9.533 -2.997 1.00 76.69 159 VAL A C 1
ATOM 1244 O O . VAL A 1 159 ? 19.353 -8.846 -3.699 1.00 76.69 159 VAL A O 1
ATOM 1247 N N . VAL A 1 160 ? 20.801 -10.547 -3.485 1.00 72.25 160 VAL A N 1
ATOM 1248 C CA . VAL A 1 160 ? 20.685 -11.047 -4.860 1.00 72.25 160 VAL A CA 1
ATOM 1249 C C . VAL A 1 160 ? 20.080 -12.445 -4.847 1.00 72.25 160 VAL A C 1
ATOM 1251 O O . VAL A 1 160 ? 20.272 -13.194 -3.891 1.00 72.25 160 VAL A O 1
ATOM 1254 N N . LEU A 1 161 ? 19.337 -12.790 -5.897 1.00 65.06 161 LEU A N 1
ATOM 1255 C CA . LEU A 1 161 ? 18.904 -14.170 -6.110 1.00 65.06 161 LEU A CA 1
ATOM 1256 C C . LEU A 1 161 ? 20.133 -14.987 -6.540 1.00 65.06 161 LEU A C 1
ATOM 1258 O O . LEU A 1 161 ? 20.765 -14.657 -7.548 1.00 65.06 161 LEU A O 1
ATOM 1262 N N . GLU A 1 162 ? 20.510 -15.982 -5.734 1.00 59.00 162 GLU A N 1
ATOM 1263 C CA . GLU A 1 162 ? 21.582 -16.939 -6.055 1.00 59.00 162 GLU A CA 1
ATOM 1264 C C . GLU A 1 162 ? 21.173 -17.908 -7.171 1.00 59.00 162 GLU A C 1
ATOM 1266 O O . GLU A 1 162 ? 20.021 -18.403 -7.146 1.00 59.00 162 GLU A O 1
#